Protein AF-A0A9N9IKF0-F1 (afdb_monomer_lite)

pLDDT: mean 76.27, std 16.75, range [34.25, 96.25]

Sequence (154 aa):
MDEDLDSFTLSICRLGGENGSDFACAFLKVFLNKDSSKTPTFKEITYIRLLKKDLSNSCSATFGLLEELSQYDFLEEFKNFANSDNTELAKFPLIYEFTKFRIWSIIVHQQKLERLFNCYDIKVYPNMDTQLQESRIQLACSDSRVQDISQEIL

Secondary structure (DSSP, 8-state):
----SSTTS-GGGGGGSTTHHHHHHHHHHHHS----SSPPPHHHHHHHHHHHHHHHTT----TTHHHHTTSHHHHHHHHHHHH-S---GGG-HHHHHHIIIIIHHHHHHHHHHHHHHHHH-S---TT--HHHHHHHHHHHHGGGS-SS-SS---

Radius of gyration: 20.61 Å; chains: 1; bounding box: 53×59×42 Å

Organism: NCBI:txid1348616

Structure (mmCIF, N/CA/C/O backbone):
data_AF-A0A9N9IKF0-F1
#
_entry.id   AF-A0A9N9IKF0-F1
#
loop_
_atom_site.group_PDB
_atom_site.id
_atom_site.type_symbol
_atom_site.label_atom_id
_atom_site.label_alt_id
_atom_site.label_comp_id
_atom_site.label_asym_id
_atom_site.label_entity_id
_atom_site.label_seq_id
_atom_site.pdbx_PDB_ins_code
_atom_site.Cartn_x
_atom_site.Cartn_y
_atom_site.Cartn_z
_atom_site.occupancy
_atom_site.B_iso_or_equiv
_atom_site.auth_seq_id
_atom_site.auth_comp_id
_atom_site.auth_asym_id
_atom_site.auth_atom_id
_atom_site.pdbx_PDB_model_num
ATOM 1 N N . MET A 1 1 ? 23.233 12.999 -5.690 1.00 34.25 1 MET A N 1
ATOM 2 C CA . MET A 1 1 ? 21.935 13.716 -5.696 1.00 34.25 1 MET A CA 1
ATOM 3 C C . MET A 1 1 ? 21.013 12.727 -6.364 1.00 34.25 1 MET A C 1
ATOM 5 O O . MET A 1 1 ? 20.900 12.711 -7.579 1.00 34.25 1 MET A O 1
ATOM 9 N N . ASP A 1 2 ? 20.586 11.764 -5.560 1.00 34.75 2 ASP A N 1
ATOM 10 C CA . ASP A 1 2 ? 20.062 10.477 -5.999 1.00 34.75 2 ASP A CA 1
ATOM 11 C C . ASP A 1 2 ? 18.558 10.494 -5.751 1.00 34.75 2 ASP A C 1
ATOM 13 O O . ASP A 1 2 ? 18.090 10.111 -4.684 1.00 34.75 2 ASP A O 1
ATOM 17 N N . GLU A 1 3 ? 17.814 11.027 -6.718 1.00 48.06 3 GLU A N 1
ATOM 18 C CA . GLU A 1 3 ? 16.344 11.032 -6.728 1.00 48.06 3 GLU A CA 1
ATOM 19 C C . GLU A 1 3 ? 15.771 10.198 -7.889 1.00 48.06 3 GLU A C 1
ATOM 21 O O . GLU A 1 3 ? 14.619 10.377 -8.253 1.00 48.06 3 GLU A O 1
ATOM 26 N N . ASP A 1 4 ? 16.531 9.250 -8.451 1.00 44.47 4 ASP A N 1
ATOM 27 C CA . ASP A 1 4 ? 16.105 8.507 -9.654 1.00 44.47 4 ASP A CA 1
ATOM 28 C C . ASP A 1 4 ? 16.153 6.972 -9.529 1.00 44.47 4 ASP A C 1
ATOM 30 O O . ASP A 1 4 ? 16.171 6.272 -10.539 1.00 44.47 4 ASP A O 1
ATOM 34 N N . LEU A 1 5 ? 16.118 6.402 -8.315 1.00 41.31 5 LEU A N 1
ATOM 35 C CA . LEU A 1 5 ? 16.076 4.932 -8.148 1.00 41.31 5 LEU A CA 1
ATOM 36 C C . LEU A 1 5 ? 14.746 4.361 -7.627 1.00 41.31 5 LEU A C 1
ATOM 38 O O . LEU A 1 5 ? 14.600 3.150 -7.533 1.00 41.31 5 LEU A O 1
ATOM 42 N N . ASP A 1 6 ? 13.745 5.200 -7.354 1.00 48.41 6 ASP A N 1
ATOM 43 C CA . ASP A 1 6 ? 12.409 4.756 -6.904 1.00 48.41 6 ASP A CA 1
ATOM 44 C C . ASP A 1 6 ? 11.318 4.907 -7.997 1.00 48.41 6 ASP A C 1
ATOM 46 O O . ASP A 1 6 ? 10.126 4.732 -7.734 1.00 48.41 6 ASP A O 1
ATOM 50 N N . SER A 1 7 ? 11.713 5.239 -9.237 1.00 51.91 7 SER A N 1
ATOM 51 C CA . SER A 1 7 ? 10.839 5.798 -10.290 1.00 51.91 7 SER A CA 1
ATOM 52 C C . SER A 1 7 ? 9.946 4.803 -11.059 1.00 51.91 7 SER A C 1
ATOM 54 O O . SER A 1 7 ? 9.159 5.245 -11.898 1.00 51.91 7 SER A O 1
ATOM 56 N N . PHE A 1 8 ? 10.016 3.491 -10.817 1.00 54.22 8 PHE A N 1
ATOM 57 C CA . PHE A 1 8 ? 9.255 2.511 -11.623 1.00 54.22 8 PHE A CA 1
ATOM 58 C C . PHE A 1 8 ? 8.185 1.727 -10.864 1.00 54.22 8 PHE A C 1
ATOM 60 O O . PHE A 1 8 ? 7.348 1.058 -11.476 1.00 54.22 8 PHE A O 1
ATOM 67 N N . THR A 1 9 ? 8.143 1.834 -9.537 1.00 65.56 9 THR A N 1
ATOM 68 C CA . THR A 1 9 ? 7.134 1.123 -8.749 1.00 65.56 9 THR A CA 1
ATOM 69 C C . THR A 1 9 ? 5.831 1.918 -8.720 1.00 65.56 9 THR A C 1
ATOM 71 O O . THR A 1 9 ? 5.813 3.077 -8.304 1.00 65.56 9 THR A O 1
ATOM 74 N N . LEU A 1 10 ? 4.728 1.289 -9.140 1.00 79.25 10 LEU A N 1
ATOM 75 C CA . LEU A 1 10 ? 3.401 1.907 -9.097 1.00 79.25 10 LEU A CA 1
ATOM 76 C C . LEU A 1 10 ? 3.060 2.312 -7.661 1.00 79.25 10 LEU A C 1
ATOM 78 O O . LEU A 1 10 ? 3.328 1.562 -6.720 1.00 79.25 10 LEU A O 1
ATOM 82 N N . SER A 1 11 ? 2.440 3.482 -7.486 1.00 83.62 11 SER A N 1
ATOM 83 C CA . SER A 1 11 ? 2.128 4.026 -6.159 1.00 83.62 11 SER A CA 1
ATOM 84 C C . SER A 1 11 ? 1.315 3.044 -5.308 1.00 83.62 11 SER A C 1
ATOM 86 O O . SER A 1 11 ? 1.607 2.887 -4.125 1.00 83.62 11 SER A O 1
ATOM 88 N N . ILE A 1 12 ? 0.403 2.282 -5.923 1.00 85.19 12 ILE A N 1
ATOM 89 C CA . ILE A 1 12 ? -0.392 1.235 -5.260 1.00 85.19 12 ILE A CA 1
ATOM 90 C C . ILE A 1 12 ? 0.452 0.157 -4.561 1.00 85.19 12 ILE A C 1
ATOM 92 O O . ILE A 1 12 ? 0.055 -0.352 -3.515 1.00 85.19 12 ILE A O 1
ATOM 96 N N . CYS A 1 13 ? 1.638 -0.170 -5.085 1.00 86.75 13 CYS A N 1
ATOM 97 C CA . CYS A 1 13 ? 2.500 -1.210 -4.525 1.00 86.75 13 CYS A CA 1
ATOM 98 C C . CYS A 1 13 ? 3.038 -0.836 -3.139 1.00 86.75 13 CYS A C 1
ATOM 100 O O . CYS A 1 13 ? 3.449 -1.713 -2.381 1.00 86.75 13 CYS A O 1
ATOM 102 N N . ARG A 1 14 ? 2.995 0.453 -2.776 1.00 88.50 14 ARG A N 1
ATOM 103 C CA . ARG A 1 14 ? 3.398 0.932 -1.450 1.00 88.50 14 ARG A CA 1
ATOM 104 C C . ARG A 1 14 ? 2.459 0.442 -0.340 1.00 88.50 14 ARG A C 1
ATOM 106 O O . ARG A 1 14 ? 2.912 0.366 0.796 1.00 88.50 14 ARG A O 1
ATOM 113 N N . LEU A 1 15 ? 1.224 0.029 -0.657 1.00 88.88 15 LEU A N 1
ATOM 114 C CA . LEU A 1 15 ? 0.288 -0.557 0.315 1.00 88.88 15 LEU A CA 1
ATOM 115 C C . LEU A 1 15 ? 0.838 -1.837 0.966 1.00 88.88 15 LEU A C 1
ATOM 117 O O . LEU A 1 15 ? 0.633 -2.054 2.153 1.00 88.88 15 LEU A O 1
ATOM 121 N N . GLY A 1 16 ? 1.559 -2.660 0.200 1.00 85.94 16 GLY A N 1
ATOM 122 C CA . GLY A 1 16 ? 2.173 -3.897 0.695 1.00 85.94 16 GLY A CA 1
ATOM 123 C C . GLY A 1 16 ? 3.571 -3.723 1.291 1.00 85.94 16 GLY A C 1
ATOM 124 O O . GLY A 1 16 ? 4.217 -4.720 1.603 1.00 85.94 16 GLY A O 1
ATOM 125 N N . GLY A 1 17 ? 4.072 -2.489 1.380 1.00 84.75 17 GLY A N 1
ATOM 126 C CA . GLY A 1 17 ? 5.408 -2.188 1.886 1.00 84.75 17 GLY A CA 1
ATOM 127 C C . GLY A 1 17 ? 5.437 -1.887 3.385 1.00 84.75 17 GLY A C 1
ATOM 128 O O . GLY A 1 17 ? 4.408 -1.813 4.050 1.00 84.75 17 GLY A O 1
ATOM 129 N N . GLU A 1 18 ? 6.638 -1.623 3.902 1.00 85.88 18 GLU A N 1
ATOM 130 C CA . GLU A 1 18 ? 6.873 -1.310 5.323 1.00 85.88 18 GLU A CA 1
ATOM 131 C C . GLU A 1 18 ? 6.070 -0.101 5.828 1.00 85.88 18 GLU A C 1
ATOM 133 O O . GLU A 1 18 ? 5.715 -0.050 6.998 1.00 85.88 18 GLU A O 1
ATOM 138 N N . ASN A 1 19 ? 5.747 0.850 4.944 1.00 88.06 19 ASN A N 1
ATOM 139 C CA . ASN A 1 19 ? 4.968 2.054 5.262 1.00 88.06 19 ASN A CA 1
ATOM 140 C C . ASN A 1 19 ? 3.547 1.979 4.667 1.00 88.06 19 ASN A C 1
ATOM 142 O O . ASN A 1 19 ? 2.996 2.982 4.207 1.00 88.06 19 ASN A O 1
ATOM 146 N N . GLY A 1 20 ? 2.967 0.776 4.607 1.00 89.50 20 GLY A N 1
ATOM 147 C CA . GLY A 1 20 ? 1.646 0.546 4.020 1.00 89.50 20 GLY A CA 1
ATOM 148 C C . GLY A 1 20 ? 0.525 1.331 4.708 1.00 89.50 20 GLY A C 1
ATOM 149 O O . GLY A 1 20 ? -0.375 1.823 4.028 1.00 89.50 20 GLY A O 1
ATOM 150 N N . SER A 1 21 ? 0.603 1.521 6.028 1.00 91.75 21 SER A N 1
ATOM 151 C CA . SER A 1 21 ? -0.370 2.310 6.798 1.00 91.75 21 SER A CA 1
ATOM 152 C C . SER A 1 21 ? -0.310 3.803 6.453 1.00 91.75 21 SER A C 1
ATOM 154 O O . SER A 1 21 ? -1.353 4.420 6.235 1.00 91.75 21 SER A O 1
ATOM 156 N N . ASP A 1 22 ? 0.893 4.369 6.290 1.00 91.50 22 ASP A N 1
ATOM 157 C CA . ASP A 1 22 ? 1.084 5.743 5.801 1.00 91.50 22 ASP A CA 1
ATOM 158 C C . ASP A 1 22 ? 0.505 5.914 4.391 1.00 91.50 22 ASP A C 1
ATOM 160 O O . ASP A 1 22 ? -0.134 6.925 4.084 1.00 91.50 22 ASP A O 1
ATOM 164 N N . PHE A 1 23 ? 0.711 4.921 3.519 1.00 92.12 23 PHE A N 1
ATOM 165 C CA . PHE A 1 23 ? 0.119 4.924 2.184 1.00 92.12 23 PHE A CA 1
ATOM 166 C C . PHE A 1 23 ? -1.412 4.861 2.250 1.00 92.12 23 PHE A C 1
ATOM 168 O O . PHE A 1 23 ? -2.083 5.624 1.556 1.00 92.12 23 PHE A O 1
ATOM 175 N N . ALA A 1 24 ? -1.977 4.006 3.105 1.00 92.50 24 ALA A N 1
ATOM 176 C CA . ALA A 1 24 ? -3.419 3.902 3.303 1.00 92.50 24 ALA A CA 1
ATOM 177 C C . ALA A 1 24 ? -4.025 5.226 3.807 1.00 92.50 24 ALA A C 1
ATOM 179 O O . ALA A 1 24 ? -5.039 5.680 3.272 1.00 92.50 24 ALA A O 1
ATOM 180 N N . CYS A 1 25 ? -3.370 5.895 4.763 1.00 92.12 25 CYS A N 1
ATOM 181 C CA . CYS A 1 25 ? -3.741 7.239 5.217 1.00 92.12 25 CYS A CA 1
ATOM 182 C C . CYS A 1 25 ? -3.738 8.251 4.064 1.00 92.12 25 CYS A C 1
ATOM 184 O O . CYS A 1 25 ? -4.743 8.927 3.820 1.00 92.12 25 CYS A O 1
ATOM 186 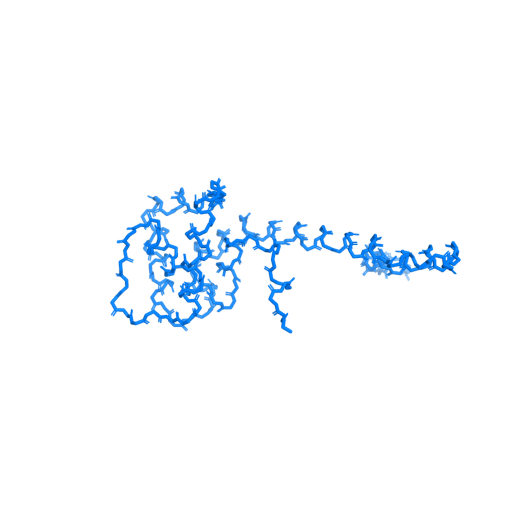N N . ALA A 1 26 ? -2.641 8.310 3.306 1.00 92.31 26 ALA A N 1
ATOM 187 C CA . ALA A 1 26 ? -2.522 9.191 2.150 1.00 92.31 26 ALA A CA 1
ATOM 188 C C . ALA A 1 26 ? -3.621 8.929 1.107 1.00 92.31 26 ALA A C 1
ATOM 190 O O . ALA A 1 26 ? -4.208 9.871 0.570 1.00 92.31 26 ALA A O 1
ATOM 191 N N . PHE A 1 27 ? -3.935 7.658 0.849 1.00 92.62 27 PHE A N 1
ATOM 192 C CA . PHE A 1 27 ? -4.956 7.254 -0.110 1.00 92.62 27 PHE A CA 1
ATOM 193 C C . PHE A 1 27 ? -6.358 7.696 0.322 1.00 92.62 27 PHE A C 1
ATOM 195 O O . PHE A 1 27 ? -7.074 8.318 -0.466 1.00 92.62 27 PHE A O 1
ATOM 202 N N . LEU A 1 28 ? -6.732 7.463 1.588 1.00 92.44 28 LEU A N 1
ATOM 203 C CA . LEU A 1 28 ? -8.005 7.937 2.151 1.00 92.44 28 LEU A CA 1
ATOM 204 C C . LEU A 1 28 ? -8.139 9.459 2.042 1.00 92.44 28 LEU A C 1
ATOM 206 O O . LEU A 1 28 ? -9.207 9.971 1.701 1.00 92.44 28 LEU A O 1
ATOM 210 N N . LYS A 1 29 ? -7.054 10.188 2.300 1.00 91.50 29 LYS A N 1
ATOM 211 C CA . LYS A 1 29 ? -7.051 11.647 2.234 1.00 91.50 29 LYS A CA 1
ATOM 212 C C . LYS A 1 29 ? -7.216 12.170 0.811 1.00 91.50 29 LYS A C 1
ATOM 214 O O . LYS A 1 29 ? -7.954 13.125 0.592 1.00 91.50 29 LYS A O 1
ATOM 219 N N . VAL A 1 30 ? -6.549 11.551 -0.160 1.00 90.81 30 VAL A N 1
ATOM 220 C CA . VAL A 1 30 ? -6.581 12.000 -1.559 1.00 90.81 30 VAL A CA 1
ATOM 221 C C . VAL A 1 30 ? -7.884 11.613 -2.261 1.00 90.81 30 VAL A C 1
ATOM 223 O O . VAL A 1 30 ? -8.449 12.449 -2.962 1.00 90.81 30 VAL A O 1
ATOM 226 N N . PHE A 1 31 ? -8.374 10.385 -2.074 1.00 88.81 31 PHE A N 1
ATOM 227 C CA . PHE A 1 31 ? -9.516 9.861 -2.836 1.00 88.81 31 PHE A CA 1
ATOM 228 C C . PHE A 1 31 ? -10.854 9.934 -2.097 1.00 88.81 31 PHE A C 1
ATOM 230 O O . PHE A 1 31 ? -11.892 10.044 -2.742 1.00 88.81 31 PHE A O 1
ATOM 237 N N . LEU A 1 32 ? -10.852 9.886 -0.762 1.00 87.19 32 LEU A N 1
ATOM 238 C CA . LEU A 1 32 ? -12.075 9.933 0.051 1.00 87.19 32 LEU A CA 1
ATOM 239 C C . LEU A 1 32 ? -12.217 11.244 0.842 1.00 87.19 32 LEU A C 1
ATOM 241 O O . LEU A 1 32 ? -13.162 11.385 1.616 1.00 87.19 32 LEU A O 1
ATOM 245 N N . ASN A 1 33 ? -11.295 12.198 0.653 1.00 83.31 33 ASN A N 1
ATOM 246 C CA . ASN A 1 33 ? -11.252 13.497 1.335 1.00 83.31 33 ASN A CA 1
ATOM 247 C C . ASN A 1 33 ? -11.430 13.389 2.860 1.00 83.31 33 ASN A C 1
ATOM 249 O O . ASN A 1 33 ? -12.097 14.208 3.494 1.00 83.31 33 ASN A O 1
ATOM 253 N N . LYS A 1 34 ? -10.882 12.318 3.444 1.00 78.88 34 LYS A N 1
ATOM 254 C CA . LYS A 1 34 ? -11.003 12.038 4.869 1.00 78.88 34 LYS A CA 1
ATOM 255 C C . LYS A 1 34 ? -9.732 12.486 5.575 1.00 78.88 34 LYS A C 1
ATOM 257 O O . LYS A 1 34 ? -8.683 11.871 5.403 1.00 78.88 34 LYS A O 1
ATOM 262 N N . ASP A 1 35 ? -9.836 13.542 6.371 1.00 69.62 35 ASP A N 1
ATOM 263 C CA . ASP A 1 35 ? -8.718 13.996 7.190 1.00 69.62 35 ASP A CA 1
ATOM 264 C C . ASP A 1 35 ? -8.521 13.084 8.405 1.00 69.62 35 ASP A C 1
ATOM 266 O O . ASP A 1 35 ? -9.463 12.747 9.130 1.00 69.62 35 ASP A O 1
ATOM 270 N N . SER A 1 36 ? -7.271 12.676 8.617 1.00 67.00 36 SER A N 1
ATOM 271 C CA . SER A 1 36 ? -6.821 12.076 9.865 1.00 67.00 36 SER A CA 1
ATOM 272 C C . SER A 1 36 ? -6.748 13.158 10.949 1.00 67.00 36 SER A C 1
ATOM 274 O O . SER A 1 36 ? -6.389 14.306 10.696 1.00 67.00 36 SER A O 1
ATOM 276 N N . SER A 1 37 ? -7.095 12.800 12.187 1.00 66.75 37 SER A N 1
ATOM 277 C CA . SER A 1 37 ? -6.906 13.677 13.354 1.00 66.75 37 SER A CA 1
ATOM 278 C C . SER A 1 37 ? -5.446 13.738 13.818 1.00 66.75 37 SER A C 1
ATOM 280 O O . SER A 1 37 ? -5.095 14.570 14.654 1.00 66.75 37 SER A O 1
ATOM 282 N N . LYS A 1 38 ? -4.599 12.845 13.293 1.00 72.94 38 LYS A N 1
ATOM 283 C CA . LYS A 1 38 ? -3.170 12.751 13.591 1.00 72.94 38 LYS A CA 1
ATOM 284 C C . LYS A 1 38 ? -2.372 13.705 12.696 1.00 72.94 38 LYS A C 1
ATOM 286 O O . LYS A 1 38 ? -2.722 13.935 11.541 1.00 72.94 38 LYS A O 1
ATOM 291 N N . THR A 1 39 ? -1.264 14.225 13.222 1.00 81.00 39 THR A N 1
ATOM 292 C CA . THR A 1 39 ? -0.279 14.950 12.409 1.00 81.00 39 THR A CA 1
ATOM 293 C C . THR A 1 39 ? 0.301 13.994 11.362 1.00 81.00 39 THR A C 1
ATOM 295 O O . THR A 1 39 ? 0.779 12.927 11.751 1.00 81.00 39 THR A O 1
ATOM 298 N N . PRO A 1 40 ? 0.278 14.348 10.064 1.00 84.12 40 PRO A N 1
ATOM 299 C CA . PRO A 1 40 ? 0.721 13.447 9.011 1.00 84.12 40 PRO A CA 1
ATOM 300 C C . PRO A 1 40 ? 2.225 13.187 9.094 1.00 84.12 40 PRO A C 1
ATOM 302 O O . PRO A 1 40 ? 3.016 14.094 9.379 1.00 84.12 40 PRO A O 1
ATOM 305 N N . THR A 1 41 ? 2.628 11.950 8.813 1.00 88.50 41 THR A N 1
ATOM 306 C CA . THR A 1 41 ? 4.044 11.567 8.776 1.00 88.50 41 THR A CA 1
ATOM 307 C C . THR A 1 41 ? 4.723 12.107 7.512 1.00 88.50 41 THR A C 1
ATOM 309 O O . THR A 1 41 ? 4.081 12.451 6.516 1.00 88.50 41 THR A O 1
ATOM 312 N N . PHE A 1 42 ? 6.059 12.159 7.503 1.00 90.00 42 PHE A N 1
ATOM 313 C CA . PHE A 1 42 ? 6.807 12.555 6.302 1.00 90.00 42 PHE A CA 1
ATOM 314 C C . PHE A 1 42 ? 6.530 11.624 5.103 1.00 90.00 42 PHE A C 1
ATOM 316 O O . PHE A 1 42 ? 6.460 12.078 3.954 1.00 90.00 42 PHE A O 1
ATOM 323 N N . LYS A 1 43 ? 6.334 10.323 5.368 1.00 90.19 43 LYS A N 1
ATOM 324 C CA . LYS A 1 43 ? 5.993 9.326 4.346 1.00 90.19 43 LYS A CA 1
ATOM 325 C C . LYS A 1 43 ? 4.590 9.559 3.800 1.00 90.19 43 LYS A C 1
ATOM 327 O O . LYS A 1 43 ? 4.442 9.630 2.582 1.00 90.19 43 LYS A O 1
ATOM 332 N N . GLU A 1 44 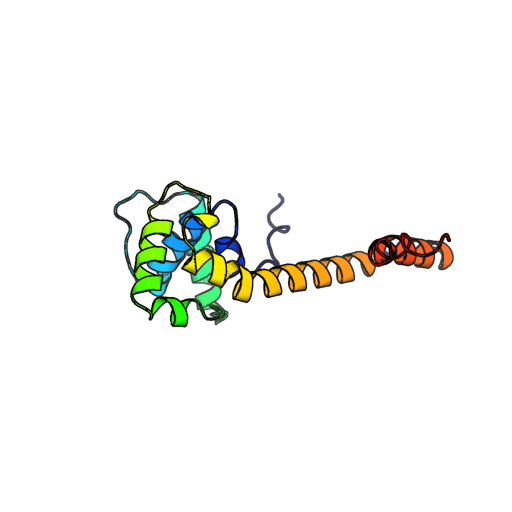? 3.606 9.795 4.666 1.00 90.69 44 GLU A N 1
ATOM 333 C CA . GLU A 1 44 ? 2.241 10.143 4.256 1.00 90.69 44 GLU A CA 1
ATOM 334 C C . GLU A 1 44 ? 2.234 11.376 3.338 1.00 90.69 44 GLU A C 1
ATOM 336 O O . GLU A 1 44 ? 1.654 11.343 2.254 1.00 90.69 44 GLU A O 1
ATOM 341 N N . ILE A 1 45 ? 2.950 12.445 3.708 1.00 91.06 45 ILE A N 1
ATOM 342 C CA . ILE A 1 45 ? 3.059 13.664 2.886 1.00 91.06 45 ILE A CA 1
ATOM 343 C C . ILE A 1 45 ? 3.648 13.348 1.507 1.00 91.06 45 ILE A C 1
ATOM 345 O O . ILE A 1 45 ? 3.157 13.843 0.488 1.00 91.06 45 ILE A O 1
ATOM 349 N N . THR A 1 46 ? 4.689 12.517 1.463 1.00 91.69 46 THR A N 1
ATOM 350 C CA . THR A 1 46 ? 5.309 12.078 0.207 1.00 91.69 46 THR A CA 1
ATOM 351 C C . THR A 1 46 ? 4.313 11.306 -0.659 1.00 91.69 46 THR A C 1
ATOM 353 O O . THR A 1 46 ? 4.156 11.618 -1.840 1.00 91.69 46 THR A O 1
ATOM 356 N N . TYR A 1 47 ? 3.572 10.362 -0.073 1.00 91.19 47 TYR A N 1
ATOM 357 C CA . TYR A 1 47 ? 2.552 9.592 -0.784 1.00 91.19 47 TYR A CA 1
ATOM 358 C C . TYR A 1 47 ? 1.394 10.461 -1.276 1.00 91.19 47 TYR A C 1
ATOM 360 O O . TYR A 1 47 ? 0.976 10.309 -2.419 1.00 91.19 47 TYR A O 1
ATOM 368 N N . ILE A 1 48 ? 0.932 11.439 -0.492 1.00 91.06 48 ILE A N 1
ATOM 369 C CA . ILE A 1 48 ? -0.090 12.401 -0.933 1.00 91.06 48 ILE A CA 1
ATOM 370 C C . ILE A 1 48 ? 0.382 13.156 -2.180 1.00 91.06 48 ILE A C 1
ATOM 372 O O . ILE A 1 48 ? -0.390 13.335 -3.123 1.00 91.06 48 ILE A O 1
ATOM 376 N N . ARG A 1 49 ? 1.641 13.615 -2.204 1.00 90.56 49 ARG A N 1
ATOM 377 C CA . ARG A 1 49 ? 2.202 14.324 -3.368 1.00 90.56 49 ARG A CA 1
ATOM 378 C C . ARG A 1 49 ? 2.269 13.419 -4.594 1.00 90.56 49 ARG A C 1
ATOM 380 O O . ARG A 1 49 ? 1.903 13.871 -5.676 1.00 90.56 49 ARG A O 1
ATOM 387 N N . LEU A 1 50 ? 2.689 12.166 -4.417 1.00 88.56 50 LEU A N 1
ATOM 388 C CA . LEU A 1 50 ? 2.735 11.171 -5.490 1.00 88.56 50 LEU A CA 1
ATOM 389 C C . LEU A 1 50 ? 1.338 10.891 -6.052 1.00 88.56 50 LEU A C 1
ATOM 391 O O . LEU A 1 50 ? 1.121 11.085 -7.241 1.00 88.56 50 LEU A O 1
ATOM 395 N N . LEU A 1 51 ? 0.365 10.564 -5.200 1.00 89.31 51 LEU A N 1
ATOM 396 C CA . LEU A 1 51 ? -1.006 10.271 -5.627 1.00 89.31 51 LEU A CA 1
ATOM 397 C C . LEU A 1 51 ? -1.657 11.463 -6.344 1.00 89.31 51 LEU A C 1
ATOM 399 O O . LEU A 1 51 ? -2.320 11.291 -7.364 1.00 89.31 51 LEU A O 1
ATOM 403 N N . LYS A 1 52 ? -1.437 12.693 -5.861 1.00 89.38 52 LYS A N 1
ATOM 404 C CA . LYS A 1 52 ? -1.919 13.908 -6.540 1.00 89.38 52 LYS A CA 1
ATOM 405 C C . LYS A 1 52 ? -1.265 14.115 -7.907 1.00 89.38 52 LYS A C 1
ATOM 407 O O . LYS A 1 52 ? -1.943 14.538 -8.842 1.00 89.38 52 LYS A O 1
ATOM 412 N N . LYS A 1 53 ? 0.033 13.820 -8.031 1.00 87.06 53 LYS A N 1
ATOM 413 C CA . LYS A 1 53 ? 0.750 13.867 -9.312 1.00 87.06 53 LYS A CA 1
ATOM 414 C C . LYS A 1 53 ? 0.186 12.822 -10.280 1.00 87.06 53 LYS A C 1
ATOM 416 O O . LYS A 1 53 ? -0.113 13.169 -11.421 1.00 87.06 53 LYS A O 1
ATOM 421 N N . ASP A 1 54 ? -0.037 11.596 -9.816 1.00 83.56 54 ASP A N 1
ATOM 422 C CA . ASP A 1 54 ? -0.624 10.505 -10.606 1.00 83.56 54 ASP A CA 1
ATOM 423 C C . ASP A 1 54 ? -2.019 10.884 -11.133 1.00 83.56 54 ASP A C 1
ATOM 425 O O . ASP A 1 54 ? -2.285 10.761 -12.330 1.00 83.56 54 ASP A O 1
ATOM 429 N N . LEU A 1 55 ? -2.866 11.467 -10.274 1.00 84.88 55 LEU A N 1
ATOM 430 C CA . LEU A 1 55 ? -4.176 12.019 -10.642 1.00 84.88 55 LEU A CA 1
ATOM 431 C C . LEU A 1 55 ? -4.076 13.103 -11.722 1.00 84.88 55 LEU A C 1
ATOM 433 O O . LEU A 1 55 ? -4.820 13.067 -12.700 1.00 84.88 55 LEU A O 1
ATOM 437 N N . SER A 1 56 ? -3.142 14.050 -11.579 1.00 83.69 56 SER A N 1
ATOM 438 C CA . SER A 1 56 ? -2.958 15.127 -12.563 1.00 83.69 56 SER A CA 1
ATOM 439 C C . SER A 1 56 ? -2.489 14.621 -13.932 1.00 83.69 56 SER A C 1
ATOM 441 O O . SER A 1 56 ? -2.822 15.212 -14.955 1.00 83.69 56 SER A O 1
ATOM 443 N N . ASN A 1 57 ? -1.782 13.490 -13.957 1.00 77.38 57 ASN A N 1
ATOM 444 C CA . ASN A 1 57 ? -1.292 12.853 -15.176 1.00 77.38 57 ASN A CA 1
ATOM 445 C C . ASN A 1 57 ? -2.304 11.868 -15.790 1.00 77.38 57 ASN A C 1
ATOM 447 O O . ASN A 1 57 ? -1.950 11.139 -16.713 1.00 77.38 57 ASN A O 1
ATOM 451 N N . SER A 1 58 ? -3.544 11.811 -15.283 1.00 66.94 58 SER A N 1
ATOM 452 C CA . SER A 1 58 ? -4.554 10.799 -15.654 1.00 66.94 58 SER A CA 1
ATOM 453 C C . SER A 1 58 ? -4.091 9.346 -15.448 1.00 66.94 58 SER A C 1
ATOM 455 O O . SER A 1 58 ? -4.670 8.415 -16.003 1.00 66.94 58 SER A O 1
ATOM 457 N N . CYS A 1 59 ? -3.066 9.128 -14.619 1.00 65.88 59 CYS A N 1
ATOM 458 C CA . CYS A 1 59 ? -2.562 7.812 -14.242 1.00 65.88 59 CYS A CA 1
ATOM 459 C C . CYS A 1 59 ? -3.303 7.341 -12.981 1.00 65.88 59 CYS A C 1
ATOM 461 O O . CYS A 1 59 ? -2.723 7.151 -11.919 1.00 65.88 59 CYS A O 1
ATOM 463 N N . SER A 1 60 ? -4.627 7.214 -13.064 1.00 62.97 60 SER A N 1
ATOM 464 C CA . SER A 1 60 ? -5.479 6.842 -1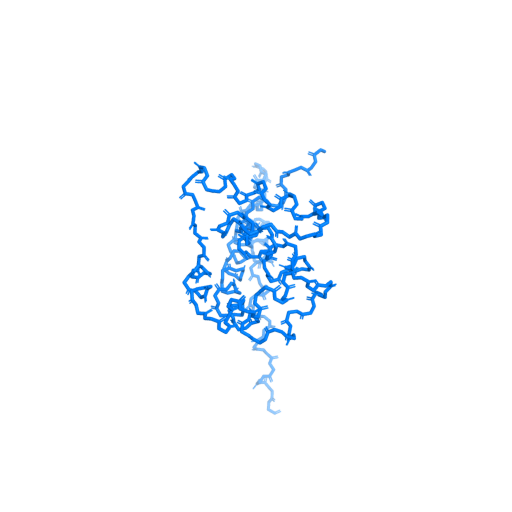1.927 1.00 62.97 60 SER A CA 1
ATOM 465 C C . SER A 1 60 ? -5.691 5.330 -11.832 1.00 62.97 60 SER A C 1
ATOM 467 O O . SER A 1 60 ? -6.799 4.870 -11.557 1.00 62.97 60 SER A O 1
ATOM 469 N N . ALA A 1 61 ? -4.658 4.534 -12.112 1.00 71.62 61 ALA A N 1
ATOM 470 C CA . ALA A 1 61 ? -4.760 3.088 -11.985 1.00 71.62 61 ALA A CA 1
ATOM 471 C C . ALA A 1 61 ? -4.753 2.722 -10.494 1.00 71.62 61 ALA A C 1
ATOM 473 O O . ALA A 1 61 ? -3.706 2.578 -9.872 1.00 71.62 61 ALA A O 1
ATOM 474 N N . THR A 1 62 ? -5.942 2.600 -9.906 1.00 82.25 62 THR A N 1
ATOM 475 C CA . THR A 1 62 ? -6.141 2.176 -8.510 1.00 82.25 62 THR A CA 1
ATOM 476 C C . THR A 1 62 ? -6.154 0.655 -8.359 1.00 82.25 62 THR A C 1
ATOM 478 O O . THR A 1 62 ? -6.196 0.154 -7.240 1.00 82.25 62 THR A O 1
ATOM 481 N N . PHE A 1 63 ? -6.094 -0.083 -9.476 1.00 84.94 63 PHE A N 1
ATOM 482 C CA . PHE A 1 63 ? -6.015 -1.548 -9.533 1.00 84.94 63 PHE A CA 1
ATOM 483 C C . PHE A 1 63 ? -7.101 -2.264 -8.718 1.00 84.94 63 PHE A C 1
ATOM 485 O O . PHE A 1 63 ? -6.848 -3.298 -8.102 1.00 84.94 63 PHE A O 1
ATOM 492 N N . GLY A 1 64 ? -8.321 -1.725 -8.722 1.00 87.62 64 GLY A N 1
ATOM 493 C CA . GLY A 1 64 ? -9.439 -2.299 -7.978 1.00 87.62 64 GLY A CA 1
ATOM 494 C C . GLY A 1 64 ? -9.564 -1.787 -6.541 1.00 87.62 64 GLY A C 1
ATOM 495 O O . GLY A 1 64 ? -10.526 -2.138 -5.871 1.00 87.62 64 GLY A O 1
ATOM 496 N N . LEU A 1 65 ? -8.622 -0.978 -6.033 1.00 91.38 65 LEU A N 1
ATOM 497 C CA . LEU A 1 65 ? -8.660 -0.546 -4.632 1.00 91.38 65 LEU A CA 1
ATOM 498 C C . LEU A 1 65 ? -9.885 0.325 -4.323 1.00 91.38 65 LEU A C 1
ATOM 500 O O . LEU A 1 65 ? -10.442 0.217 -3.238 1.00 91.38 65 LEU A O 1
ATOM 504 N N . LEU A 1 66 ? -10.328 1.180 -5.251 1.00 90.81 66 LEU A N 1
ATOM 505 C CA . LEU A 1 66 ? -11.527 2.003 -5.026 1.00 90.81 66 LEU A CA 1
ATOM 506 C C . LEU A 1 66 ? -12.801 1.153 -5.009 1.00 90.81 66 LEU A C 1
ATOM 508 O O . LEU A 1 66 ? -13.727 1.418 -4.242 1.00 90.81 66 LEU A O 1
ATOM 512 N N . GLU A 1 67 ? -12.831 0.123 -5.842 1.00 92.50 67 GLU A N 1
ATOM 513 C CA . GLU A 1 67 ? -13.908 -0.846 -5.936 1.00 92.50 67 GLU A CA 1
ATOM 514 C C . GLU A 1 67 ? -14.008 -1.668 -4.646 1.00 92.50 67 GLU A C 1
ATOM 516 O O . GLU A 1 67 ? -15.097 -1.795 -4.089 1.00 92.50 67 GLU A O 1
ATOM 521 N N . GLU A 1 68 ? -12.880 -2.137 -4.108 1.00 93.19 68 GLU A N 1
ATOM 522 C CA . GLU A 1 68 ? -12.844 -2.829 -2.812 1.00 93.19 68 GLU A CA 1
ATOM 523 C C . GLU A 1 68 ? -13.212 -1.893 -1.653 1.00 93.19 68 GLU A C 1
ATOM 525 O O . GLU A 1 68 ? -13.996 -2.263 -0.784 1.00 93.19 68 GLU A O 1
ATOM 530 N N . LEU A 1 69 ? -12.755 -0.635 -1.671 1.00 93.50 69 LEU A N 1
ATOM 531 C CA . LEU A 1 69 ? -13.138 0.381 -0.677 1.00 93.50 69 LEU A CA 1
ATOM 532 C C . LEU A 1 69 ? -14.631 0.742 -0.702 1.00 93.50 69 LEU A C 1
ATOM 534 O O . LEU A 1 69 ? -15.107 1.414 0.215 1.00 93.50 69 LEU A O 1
ATOM 538 N N . SER A 1 70 ? -15.374 0.317 -1.726 1.00 92.38 70 SER A N 1
ATOM 539 C CA . SER A 1 70 ? -16.833 0.445 -1.752 1.00 92.38 70 SER A CA 1
ATOM 540 C C . SER A 1 70 ? -17.524 -0.609 -0.875 1.00 92.38 70 SER A C 1
ATOM 542 O O . SER A 1 70 ? -18.677 -0.414 -0.491 1.00 92.38 70 SER A O 1
ATOM 544 N N . GLN A 1 71 ? -16.834 -1.702 -0.528 1.00 95.50 71 GLN A N 1
ATOM 545 C CA . GLN A 1 71 ? -17.320 -2.706 0.417 1.00 95.50 71 GLN A CA 1
ATOM 546 C C . GLN A 1 71 ? -17.122 -2.217 1.853 1.00 95.50 71 GLN A C 1
ATOM 548 O O . GLN A 1 71 ? -16.041 -1.759 2.225 1.00 95.50 71 GLN A O 1
ATOM 553 N N . TYR A 1 72 ? -18.169 -2.326 2.673 1.00 94.19 72 TYR A N 1
ATOM 554 C CA . TYR A 1 72 ? -18.157 -1.802 4.041 1.00 94.19 72 TYR A CA 1
ATOM 555 C C . TYR A 1 72 ? -17.059 -2.442 4.901 1.00 94.19 72 TYR A C 1
ATOM 557 O O . TYR A 1 72 ? -16.255 -1.715 5.486 1.00 94.19 72 TYR A O 1
ATOM 565 N N . ASP A 1 73 ? -16.988 -3.775 4.910 1.00 96.25 73 ASP A N 1
ATOM 566 C CA . ASP A 1 73 ? -16.040 -4.537 5.733 1.00 96.25 73 ASP A CA 1
ATOM 567 C C . ASP A 1 73 ? -14.589 -4.197 5.367 1.00 96.25 73 ASP A C 1
ATOM 569 O O . ASP A 1 73 ? -13.758 -3.915 6.234 1.00 96.25 73 ASP A O 1
ATOM 573 N N . PHE A 1 74 ? -14.302 -4.126 4.063 1.00 95.62 74 PHE A N 1
ATOM 574 C CA . PHE A 1 74 ? -12.985 -3.745 3.563 1.00 95.62 74 PHE A CA 1
ATOM 575 C C . PHE A 1 74 ? -12.636 -2.310 3.960 1.00 95.62 74 PHE A C 1
ATOM 577 O O . PHE A 1 74 ? -11.539 -2.045 4.446 1.00 95.62 74 PHE A O 1
ATOM 584 N N . LEU A 1 75 ? -13.565 -1.365 3.789 1.00 94.81 75 LEU A N 1
ATOM 585 C CA . LEU A 1 75 ? -13.348 0.037 4.134 1.00 94.81 75 LEU A CA 1
ATOM 586 C C . LEU A 1 75 ? -13.102 0.242 5.635 1.00 94.81 75 LEU A C 1
ATOM 588 O O . LEU A 1 75 ? -12.314 1.113 6.016 1.00 94.81 75 LEU A O 1
ATOM 592 N N . GLU A 1 76 ? -13.803 -0.498 6.491 1.00 94.38 76 GLU A N 1
ATOM 593 C CA . GLU A 1 76 ? -13.597 -0.455 7.936 1.00 94.38 76 GLU A CA 1
ATOM 594 C C . GLU A 1 76 ? -12.211 -0.988 8.307 1.00 94.38 76 GLU A C 1
ATOM 596 O O . GLU A 1 76 ? -11.446 -0.289 8.978 1.00 94.38 76 GLU A O 1
ATOM 601 N N . GLU A 1 77 ? -11.842 -2.161 7.790 1.00 94.62 77 GLU A N 1
ATOM 602 C CA . GLU A 1 77 ? -10.515 -2.737 8.001 1.00 94.62 77 GLU A CA 1
ATOM 603 C C . GLU A 1 77 ? -9.408 -1.807 7.481 1.00 94.62 77 GLU A C 1
ATOM 605 O O . GLU A 1 77 ? -8.422 -1.559 8.177 1.00 94.62 77 GLU A O 1
ATOM 610 N N . PHE A 1 78 ? -9.609 -1.191 6.313 1.00 94.06 78 PHE A N 1
ATOM 611 C CA . PHE A 1 78 ? -8.672 -0.240 5.716 1.00 94.06 78 PHE A CA 1
ATOM 612 C C . PHE A 1 78 ? -8.468 1.010 6.574 1.00 94.06 78 PHE A C 1
ATOM 614 O O . PHE A 1 78 ? -7.340 1.473 6.751 1.00 94.06 78 PHE A O 1
ATOM 621 N N . LYS A 1 79 ? -9.540 1.556 7.159 1.00 92.31 79 LYS A N 1
ATOM 622 C CA . LYS A 1 79 ? -9.436 2.672 8.114 1.00 92.31 79 LYS A CA 1
ATOM 623 C C . LYS A 1 79 ? -8.697 2.250 9.381 1.00 92.31 79 LYS A C 1
ATOM 625 O O . LYS A 1 79 ? -7.930 3.049 9.917 1.00 92.31 79 LYS A O 1
ATOM 630 N N . ASN A 1 80 ? -8.926 1.034 9.867 1.00 92.44 80 ASN A N 1
ATOM 631 C CA . ASN A 1 80 ? -8.240 0.520 11.050 1.00 92.44 80 ASN A CA 1
ATOM 632 C C . ASN A 1 80 ? -6.744 0.343 10.779 1.00 92.44 80 ASN A C 1
ATOM 634 O O . ASN A 1 80 ? -5.927 0.778 11.588 1.00 92.44 80 ASN A O 1
ATOM 638 N N . PHE A 1 81 ? -6.386 -0.189 9.611 1.00 92.81 81 PHE A N 1
ATOM 639 C CA . PHE A 1 81 ? -5.002 -0.304 9.163 1.00 92.81 81 PHE A CA 1
ATOM 640 C C . PHE A 1 81 ? -4.319 1.056 9.035 1.00 92.81 81 PHE A C 1
ATOM 642 O O . PHE A 1 81 ? -3.251 1.257 9.609 1.00 92.81 81 PHE A O 1
ATOM 649 N N . ALA A 1 82 ? -4.966 2.016 8.368 1.00 91.25 82 ALA A N 1
ATOM 650 C CA . ALA A 1 82 ? -4.448 3.372 8.195 1.00 91.25 82 ALA A CA 1
ATOM 651 C C . ALA A 1 82 ? -4.178 4.079 9.536 1.00 91.25 82 ALA A C 1
ATOM 653 O O . ALA A 1 82 ? -3.197 4.802 9.673 1.00 91.25 82 ALA A O 1
ATOM 654 N N . ASN A 1 83 ? -5.030 3.858 10.542 1.00 88.56 83 ASN A N 1
ATOM 655 C CA . ASN A 1 83 ? -4.856 4.446 11.873 1.00 88.56 83 ASN A CA 1
ATOM 656 C C . ASN A 1 83 ? -3.890 3.670 12.775 1.00 88.56 83 ASN A C 1
ATOM 658 O O . ASN A 1 83 ? -3.534 4.181 13.844 1.00 88.56 83 ASN A O 1
ATOM 662 N N . SER A 1 84 ? -3.506 2.456 12.385 1.00 85.88 84 SER A N 1
ATOM 663 C CA . SER A 1 84 ? -2.602 1.624 13.164 1.00 85.88 84 SER A CA 1
ATOM 664 C C . SER A 1 84 ? -1.155 2.065 12.967 1.00 85.88 84 SER A C 1
ATOM 666 O O . SER A 1 84 ? -0.719 2.349 11.854 1.00 85.88 84 SER A O 1
ATOM 668 N N . ASP A 1 85 ? -0.384 2.051 14.050 1.00 75.44 85 ASP A N 1
ATOM 669 C CA . ASP A 1 85 ? 1.069 2.254 13.990 1.00 75.44 85 ASP A CA 1
ATOM 670 C C . ASP A 1 85 ? 1.793 0.942 13.607 1.00 75.44 85 ASP A C 1
ATOM 672 O O . ASP A 1 85 ? 3.006 0.808 13.753 1.00 75.44 85 ASP A O 1
ATOM 676 N N . ASN A 1 86 ? 1.031 -0.068 13.177 1.00 65.31 86 ASN A N 1
ATOM 677 C CA . ASN A 1 86 ? 1.496 -1.424 12.966 1.00 65.31 86 ASN A CA 1
ATOM 678 C C . ASN A 1 86 ? 1.753 -1.681 11.478 1.00 65.31 86 ASN A C 1
ATOM 680 O O . ASN A 1 86 ? 0.898 -1.436 10.632 1.00 65.31 86 ASN A O 1
ATOM 684 N N . THR A 1 87 ? 2.923 -2.231 11.176 1.00 69.25 87 THR A N 1
ATOM 685 C CA . THR A 1 87 ? 3.360 -2.559 9.814 1.00 69.25 87 THR A CA 1
ATOM 686 C C . THR A 1 87 ? 2.972 -3.979 9.395 1.00 69.25 87 THR A C 1
ATOM 688 O O . THR A 1 87 ? 3.100 -4.348 8.229 1.00 69.25 87 THR A O 1
ATOM 691 N N . GLU A 1 88 ? 2.464 -4.795 10.324 1.00 82.12 88 GLU A N 1
ATOM 692 C CA . GLU A 1 88 ? 2.080 -6.178 10.047 1.00 82.12 88 GLU A CA 1
ATOM 693 C C . GLU A 1 88 ? 0.747 -6.266 9.295 1.00 82.12 88 GLU A C 1
ATOM 695 O O . GLU A 1 88 ? -0.326 -6.408 9.888 1.00 82.12 88 GLU A O 1
ATOM 700 N N . LEU A 1 89 ? 0.839 -6.272 7.964 1.00 84.62 89 LEU A N 1
ATOM 701 C CA . LEU A 1 89 ? -0.289 -6.461 7.047 1.00 84.62 89 LEU A CA 1
ATOM 702 C C . LEU A 1 89 ? -1.107 -7.730 7.360 1.00 84.62 89 LEU A C 1
ATOM 704 O O . LEU A 1 89 ? -2.314 -7.752 7.165 1.00 84.62 89 LEU A O 1
ATOM 708 N N . ALA A 1 90 ? -0.467 -8.776 7.896 1.00 85.69 90 ALA A N 1
ATOM 709 C CA . ALA A 1 90 ? -1.097 -10.060 8.218 1.00 85.69 90 ALA A CA 1
ATOM 710 C C . ALA A 1 90 ? -2.226 -9.976 9.267 1.00 85.69 90 ALA A C 1
ATOM 712 O O . ALA A 1 90 ? -3.035 -10.895 9.361 1.00 85.69 90 ALA A O 1
ATOM 713 N N . LYS A 1 91 ? -2.297 -8.892 10.052 1.00 89.12 91 LYS A N 1
ATOM 714 C CA . LYS A 1 91 ? -3.393 -8.647 11.008 1.00 89.12 91 LYS A CA 1
ATOM 715 C C . LYS A 1 91 ? -4.665 -8.098 10.356 1.00 89.12 91 LYS A C 1
ATOM 717 O O . LYS A 1 91 ? -5.691 -8.029 11.025 1.00 89.12 91 LYS A O 1
ATOM 722 N N . PHE A 1 92 ? -4.592 -7.725 9.083 1.00 93.06 92 PHE A N 1
ATOM 723 C CA . PHE A 1 92 ? -5.684 -7.161 8.298 1.00 93.06 92 PHE A CA 1
ATOM 724 C C . PHE A 1 92 ? -5.956 -8.107 7.119 1.00 93.06 92 PHE A C 1
ATOM 726 O O . PHE A 1 92 ? -5.356 -7.942 6.053 1.00 93.06 92 PHE A O 1
ATOM 733 N N . PRO A 1 93 ? -6.748 -9.177 7.324 1.00 94.19 93 PRO A N 1
ATOM 734 C CA . PRO A 1 93 ? -6.888 -10.266 6.360 1.00 94.19 93 PRO A CA 1
ATOM 735 C C . PRO A 1 93 ? -7.399 -9.815 4.989 1.00 94.19 93 PRO A C 1
ATOM 737 O O . PRO A 1 93 ? -6.880 -10.288 3.981 1.00 94.19 93 PRO A O 1
ATOM 740 N N . LEU A 1 94 ? -8.347 -8.879 4.923 1.00 94.56 94 LEU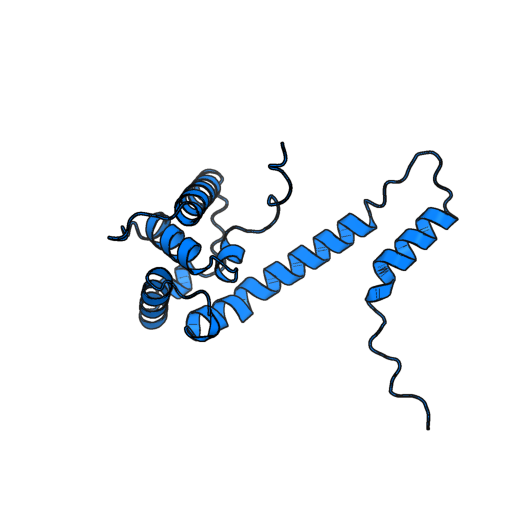 A N 1
ATOM 741 C CA . LEU A 1 94 ? -8.897 -8.389 3.657 1.00 94.56 94 LEU A CA 1
ATOM 742 C C . LEU A 1 94 ? -7.858 -7.565 2.890 1.00 94.56 94 LEU A C 1
ATOM 744 O O . LEU A 1 94 ? -7.675 -7.745 1.684 1.00 94.56 94 LEU A O 1
ATOM 748 N N . ILE A 1 95 ? -7.115 -6.701 3.587 1.00 92.94 95 ILE A N 1
ATOM 749 C CA . ILE A 1 95 ? -6.032 -5.908 2.978 1.00 92.94 95 ILE A CA 1
ATOM 750 C C . ILE A 1 95 ? -4.874 -6.814 2.548 1.00 92.94 95 ILE A C 1
ATOM 752 O O . ILE A 1 95 ? -4.277 -6.613 1.483 1.00 92.94 95 ILE A O 1
ATOM 756 N N . TYR A 1 96 ? -4.554 -7.824 3.358 1.00 92.56 96 TYR A N 1
ATOM 757 C CA . TYR A 1 96 ? -3.532 -8.817 3.056 1.00 92.56 96 TYR A CA 1
ATOM 758 C C . TYR A 1 96 ? -3.895 -9.627 1.810 1.00 92.56 96 TYR A C 1
ATOM 760 O O . TYR A 1 96 ? -3.066 -9.751 0.907 1.00 92.56 96 TYR A O 1
ATOM 768 N N . GLU A 1 97 ? -5.128 -10.130 1.715 1.00 93.38 97 GLU A N 1
ATOM 769 C CA . GLU A 1 97 ? -5.612 -10.835 0.528 1.00 93.38 97 GLU A CA 1
ATOM 770 C C . GLU A 1 97 ? -5.603 -9.935 -0.704 1.00 93.38 97 GLU A C 1
ATOM 772 O O . GLU A 1 97 ? -5.059 -10.329 -1.739 1.00 93.38 97 GLU A O 1
ATOM 777 N N . PHE A 1 98 ? -6.106 -8.704 -0.591 1.00 92.50 98 PHE A N 1
ATOM 778 C CA . PHE A 1 98 ? -6.049 -7.737 -1.683 1.00 92.50 98 PHE A CA 1
ATOM 779 C C . PHE A 1 98 ? -4.613 -7.525 -2.166 1.00 92.50 98 PHE A C 1
ATOM 781 O O . PHE A 1 98 ? -4.318 -7.648 -3.355 1.00 92.50 98 PHE A O 1
ATOM 788 N N . THR A 1 99 ? -3.683 -7.286 -1.246 1.00 90.06 99 THR A N 1
ATOM 789 C CA . THR A 1 99 ? -2.272 -7.074 -1.582 1.00 90.06 99 THR A CA 1
ATOM 790 C C . THR A 1 99 ? -1.667 -8.317 -2.229 1.00 90.06 99 THR A C 1
ATOM 792 O O . THR A 1 99 ? -0.996 -8.227 -3.257 1.00 90.06 99 THR A O 1
ATOM 795 N N . LYS A 1 100 ? -1.948 -9.500 -1.685 1.00 89.19 100 LYS A N 1
ATOM 796 C CA . LYS A 1 100 ? -1.444 -10.771 -2.203 1.00 89.19 100 LYS A CA 1
ATOM 797 C C . LYS A 1 100 ? -1.969 -11.086 -3.605 1.00 89.19 100 LYS A C 1
ATOM 799 O O . LYS A 1 100 ? -1.205 -11.567 -4.435 1.00 89.19 100 LYS A O 1
ATOM 804 N N . PHE A 1 101 ? -3.245 -10.841 -3.883 1.00 88.06 101 PHE A N 1
ATOM 805 C CA . PHE A 1 101 ? -3.864 -11.257 -5.145 1.00 88.06 101 PHE A CA 1
ATOM 806 C C . PHE A 1 101 ? -3.885 -10.169 -6.220 1.00 88.06 101 PHE A C 1
ATOM 808 O O . PHE A 1 101 ? -3.854 -10.497 -7.405 1.00 88.06 101 PHE A O 1
ATOM 815 N N . ARG A 1 102 ? -3.925 -8.886 -5.842 1.00 86.44 102 ARG A N 1
ATOM 816 C CA . ARG A 1 102 ? -3.999 -7.758 -6.787 1.00 86.44 102 ARG A CA 1
ATOM 817 C C . ARG A 1 102 ? -2.671 -7.041 -6.965 1.00 86.44 102 ARG A C 1
ATOM 819 O O . ARG A 1 102 ? -2.352 -6.643 -8.080 1.00 86.44 102 ARG A O 1
ATOM 826 N N . ILE A 1 103 ? -1.891 -6.887 -5.896 1.00 85.06 103 ILE A N 1
ATOM 827 C CA . ILE A 1 103 ? -0.649 -6.101 -5.925 1.00 85.06 103 ILE A CA 1
ATOM 828 C C . ILE A 1 103 ? 0.570 -6.990 -6.194 1.00 85.06 103 ILE A C 1
ATOM 830 O O . ILE A 1 103 ? 1.429 -6.630 -6.996 1.00 85.06 103 ILE A O 1
ATOM 834 N N . TRP A 1 104 ? 0.657 -8.171 -5.580 1.00 82.81 104 TRP A N 1
ATOM 835 C CA . TRP A 1 104 ? 1.845 -9.026 -5.685 1.00 82.81 104 TRP A CA 1
ATOM 836 C C . TRP A 1 104 ? 2.166 -9.432 -7.126 1.00 82.81 104 TRP A C 1
ATOM 838 O O . TRP A 1 104 ? 3.325 -9.414 -7.532 1.00 82.81 104 TRP A O 1
ATOM 848 N N . SER A 1 105 ? 1.148 -9.748 -7.932 1.00 78.31 105 SER A N 1
ATOM 849 C CA . SER A 1 105 ? 1.336 -10.069 -9.351 1.00 78.31 105 SER A CA 1
ATOM 850 C C . SER A 1 105 ? 1.958 -8.908 -10.127 1.00 78.31 105 SER A C 1
ATOM 852 O O . SER A 1 105 ? 2.786 -9.141 -11.005 1.00 78.31 105 SER A O 1
ATOM 854 N N . ILE A 1 106 ? 1.597 -7.669 -9.779 1.00 79.81 106 ILE A N 1
ATOM 855 C CA . ILE A 1 106 ? 2.150 -6.449 -10.373 1.00 79.81 106 ILE A CA 1
ATOM 856 C C . ILE A 1 106 ? 3.615 -6.307 -9.966 1.00 79.81 106 ILE A C 1
ATOM 858 O O . ILE A 1 106 ? 4.468 -6.185 -10.839 1.00 79.81 106 ILE A O 1
ATOM 862 N N . ILE A 1 107 ? 3.921 -6.406 -8.668 1.00 78.00 107 ILE A N 1
ATOM 863 C CA . ILE A 1 107 ? 5.293 -6.302 -8.147 1.00 78.00 107 ILE A CA 1
ATOM 864 C C . ILE A 1 107 ? 6.201 -7.354 -8.793 1.00 78.00 107 ILE A C 1
ATOM 866 O O . ILE A 1 107 ? 7.268 -7.026 -9.306 1.00 78.00 107 ILE A O 1
ATOM 870 N N . VAL A 1 108 ? 5.766 -8.617 -8.828 1.00 77.06 108 VAL A N 1
ATOM 871 C CA . VAL A 1 108 ? 6.537 -9.712 -9.434 1.00 77.06 108 VAL A CA 1
ATOM 872 C C . VAL A 1 108 ? 6.752 -9.473 -10.926 1.00 77.06 108 VAL A C 1
ATOM 874 O O . VAL A 1 108 ? 7.830 -9.756 -11.447 1.00 77.06 108 VAL A O 1
ATOM 877 N N . HIS A 1 109 ? 5.743 -8.962 -11.632 1.00 76.56 109 HIS A N 1
ATOM 878 C CA . HIS A 1 109 ? 5.885 -8.642 -13.047 1.00 76.56 109 HIS A CA 1
ATOM 879 C C . HIS A 1 109 ? 6.866 -7.482 -13.273 1.00 76.56 109 HIS A C 1
ATOM 881 O O . HIS A 1 109 ? 7.744 -7.602 -14.125 1.00 76.56 109 HIS A O 1
ATOM 887 N N . GLN A 1 110 ? 6.782 -6.413 -12.475 1.00 75.19 110 GLN A N 1
ATOM 888 C CA . GLN A 1 110 ? 7.716 -5.283 -12.525 1.00 75.19 110 GLN A CA 1
ATOM 889 C C . GLN A 1 110 ? 9.157 -5.737 -12.270 1.00 75.19 110 GLN A C 1
ATOM 891 O O . GLN A 1 110 ? 10.029 -5.469 -13.089 1.00 75.19 110 GLN A O 1
ATOM 896 N N . GLN A 1 111 ? 9.394 -6.534 -11.226 1.00 74.69 111 GLN A N 1
ATOM 897 C CA . GLN A 1 111 ? 10.723 -7.078 -10.926 1.00 74.69 111 GLN A CA 1
ATOM 898 C C . GLN A 1 111 ? 11.266 -7.971 -12.049 1.00 74.69 111 GLN A C 1
ATOM 900 O O . GLN A 1 111 ? 12.463 -7.958 -12.333 1.00 74.69 111 GLN A O 1
ATOM 905 N N . LYS A 1 112 ? 10.410 -8.763 -12.707 1.00 77.56 112 LYS A N 1
ATOM 906 C CA . LYS A 1 112 ? 10.819 -9.576 -13.864 1.00 77.56 112 LYS A CA 1
ATOM 907 C C . LYS A 1 112 ? 11.221 -8.707 -15.054 1.00 77.56 112 LYS A C 1
ATOM 909 O O . LYS A 1 112 ? 12.219 -9.018 -15.699 1.00 77.56 112 LYS A O 1
ATOM 914 N N . LEU A 1 113 ? 10.478 -7.635 -15.332 1.00 71.62 113 LEU A N 1
ATOM 915 C CA . LEU A 1 113 ? 10.820 -6.684 -16.390 1.00 71.62 113 LEU A CA 1
ATOM 916 C C . LEU A 1 113 ? 12.115 -5.937 -16.074 1.00 71.62 113 LEU A C 1
ATOM 918 O O . LEU A 1 113 ? 12.979 -5.856 -16.937 1.00 71.62 113 LEU A O 1
ATOM 922 N N . GLU A 1 114 ? 12.293 -5.460 -14.843 1.00 71.88 114 GLU A N 1
ATOM 923 C CA . GLU A 1 114 ? 13.538 -4.822 -14.400 1.00 71.88 114 GLU A CA 1
ATOM 924 C C . GLU A 1 114 ? 14.731 -5.772 -14.520 1.00 71.88 114 GLU A C 1
ATOM 926 O O . GLU A 1 114 ? 15.772 -5.387 -15.043 1.00 71.88 114 GLU A O 1
ATOM 931 N N . ARG A 1 115 ? 14.583 -7.041 -14.111 1.00 71.38 115 ARG A N 1
ATOM 932 C CA . ARG A 1 115 ? 15.620 -8.061 -14.327 1.00 71.38 115 ARG A CA 1
ATOM 933 C C . ARG A 1 115 ? 15.936 -8.234 -15.805 1.00 71.38 115 ARG A C 1
ATOM 935 O O . ARG A 1 115 ? 17.108 -8.293 -16.158 1.00 71.38 115 ARG A O 1
ATOM 942 N N . LEU A 1 116 ? 14.916 -8.303 -16.656 1.00 69.75 116 LEU A N 1
ATOM 943 C CA . LEU A 1 116 ? 15.090 -8.441 -18.095 1.00 69.75 116 LEU A CA 1
ATOM 944 C C . LEU A 1 116 ? 15.838 -7.232 -18.675 1.00 69.75 116 LEU A C 1
ATOM 946 O O . LEU A 1 116 ? 16.842 -7.416 -19.355 1.00 69.75 116 LEU A O 1
ATOM 950 N N . PHE A 1 117 ? 15.425 -6.009 -18.342 1.00 63.06 117 PHE A N 1
ATOM 951 C CA . PHE A 1 117 ? 16.132 -4.798 -18.752 1.00 63.06 117 PHE A CA 1
ATOM 952 C C . PHE A 1 117 ? 17.558 -4.756 -18.216 1.00 63.06 117 PHE A C 1
ATOM 954 O O . PHE A 1 117 ? 18.449 -4.469 -18.994 1.00 63.06 117 PHE A O 1
ATOM 961 N N . ASN A 1 118 ? 17.813 -5.140 -16.966 1.00 65.19 118 ASN A N 1
ATOM 962 C CA . ASN A 1 118 ? 19.173 -5.232 -16.427 1.00 65.19 118 ASN A CA 1
ATOM 963 C C . ASN A 1 118 ? 20.029 -6.283 -17.157 1.00 65.19 118 ASN A C 1
ATOM 965 O O . ASN A 1 118 ? 21.231 -6.083 -17.323 1.00 65.19 118 ASN A O 1
ATOM 969 N N . CYS A 1 119 ? 19.432 -7.387 -17.624 1.00 62.59 119 CYS A N 1
ATOM 970 C CA . CYS A 1 119 ? 20.115 -8.372 -18.472 1.00 62.59 119 CYS A CA 1
ATOM 971 C C . CYS A 1 119 ? 20.430 -7.816 -19.870 1.00 62.59 119 CYS A C 1
ATOM 973 O O . CYS A 1 119 ? 21.416 -8.219 -20.480 1.00 62.59 119 CYS A O 1
ATOM 975 N N . TYR A 1 120 ? 19.614 -6.899 -20.390 1.00 57.94 120 TYR A N 1
ATOM 976 C CA . TYR A 1 120 ? 19.845 -6.255 -21.687 1.00 57.94 120 TYR A CA 1
ATOM 977 C C . TYR A 1 120 ? 20.695 -4.972 -21.589 1.00 57.94 120 TYR A C 1
ATOM 979 O O . TYR A 1 120 ? 21.391 -4.639 -22.543 1.00 57.94 120 TYR A O 1
ATOM 987 N N . ASP A 1 121 ? 20.714 -4.307 -20.432 1.00 57.12 121 ASP A N 1
ATOM 988 C CA . ASP A 1 121 ? 21.529 -3.131 -20.081 1.00 57.12 121 ASP A CA 1
ATOM 989 C C . ASP A 1 121 ? 22.892 -3.530 -19.488 1.00 57.12 121 ASP A C 1
ATOM 991 O O . ASP A 1 121 ? 23.596 -2.754 -18.835 1.00 57.12 121 ASP A O 1
ATOM 995 N N . ILE A 1 122 ? 23.315 -4.772 -19.746 1.00 57.59 122 ILE A N 1
ATOM 996 C CA . ILE A 1 122 ? 24.712 -5.188 -19.662 1.00 57.59 122 ILE A CA 1
ATOM 997 C C . ILE A 1 122 ? 25.475 -4.281 -20.629 1.00 57.59 122 ILE A C 1
ATOM 999 O O . ILE A 1 122 ? 25.605 -4.610 -21.803 1.00 57.59 122 ILE A O 1
ATOM 1003 N N . LYS A 1 123 ? 25.929 -3.118 -20.132 1.00 52.88 123 LYS A N 1
ATOM 1004 C CA . LYS A 1 123 ? 26.602 -2.057 -20.892 1.00 52.88 123 LYS A CA 1
ATOM 1005 C C . LYS A 1 123 ? 27.499 -2.670 -21.957 1.00 52.88 123 LYS A C 1
ATOM 1007 O O . LYS A 1 123 ? 28.568 -3.195 -21.631 1.00 52.88 123 LYS A O 1
ATOM 1012 N N . VAL A 1 124 ? 27.048 -2.623 -23.207 1.00 53.94 124 VAL A N 1
ATOM 1013 C CA . VAL A 1 124 ? 27.835 -3.063 -24.353 1.00 53.94 124 VAL A CA 1
ATOM 1014 C C . VAL A 1 124 ? 28.825 -1.940 -24.604 1.00 53.94 124 VAL A C 1
ATOM 1016 O O . VAL A 1 124 ? 28.534 -0.953 -25.276 1.00 53.94 124 VAL A O 1
ATOM 1019 N N . TYR A 1 125 ? 29.983 -2.025 -23.955 1.00 55.38 125 TYR A N 1
ATOM 1020 C CA . TYR A 1 125 ? 31.091 -1.145 -24.296 1.00 55.38 125 TYR A CA 1
ATOM 1021 C C . TYR A 1 125 ? 31.451 -1.400 -25.770 1.00 55.38 125 TYR A C 1
ATOM 1023 O O . TYR A 1 125 ? 31.422 -2.559 -26.183 1.00 55.38 125 TYR A O 1
ATOM 1031 N N . PRO A 1 126 ? 31.839 -0.380 -26.558 1.00 57.38 126 PRO A N 1
ATOM 1032 C CA . PRO A 1 126 ? 32.150 -0.544 -27.986 1.00 57.38 126 PRO A CA 1
ATOM 1033 C C . PRO A 1 126 ? 33.212 -1.616 -28.292 1.00 57.38 126 PRO A C 1
ATOM 1035 O O . PRO A 1 126 ? 33.307 -2.086 -29.418 1.00 57.38 126 PRO A O 1
ATOM 1038 N N . ASN A 1 127 ? 33.990 -2.008 -27.277 1.00 64.00 127 ASN A N 1
ATOM 1039 C CA . ASN A 1 127 ? 35.077 -2.983 -27.355 1.00 64.00 127 ASN A CA 1
ATOM 1040 C C . ASN A 1 127 ? 34.754 -4.302 -26.623 1.00 64.00 127 ASN A C 1
ATOM 1042 O O . ASN A 1 127 ? 35.667 -5.057 -26.293 1.00 64.00 127 ASN A O 1
ATOM 1046 N N . MET A 1 128 ? 33.489 -4.551 -26.273 1.00 67.56 128 MET A N 1
ATOM 1047 C CA . MET A 1 128 ? 33.079 -5.789 -25.614 1.00 67.56 128 MET A CA 1
ATOM 1048 C C . MET A 1 128 ? 33.018 -6.918 -26.640 1.00 67.56 128 MET A C 1
ATOM 1050 O O . MET A 1 128 ? 32.253 -6.846 -27.596 1.00 67.56 128 MET A O 1
ATOM 1054 N N . ASP A 1 129 ? 33.827 -7.956 -26.435 1.00 72.25 129 ASP A N 1
ATOM 1055 C CA . ASP A 1 129 ? 33.782 -9.154 -27.268 1.00 72.25 129 ASP A CA 1
ATOM 1056 C C . ASP A 1 129 ? 32.439 -9.883 -27.099 1.00 72.25 129 ASP A C 1
ATOM 1058 O O . ASP A 1 129 ? 31.904 -10.007 -25.992 1.00 72.25 129 ASP A O 1
ATOM 1062 N N . THR A 1 130 ? 31.915 -10.387 -28.212 1.00 70.38 130 THR A N 1
ATOM 1063 C CA . THR A 1 130 ? 30.689 -11.181 -28.315 1.00 70.38 130 THR A CA 1
ATOM 1064 C C . THR A 1 130 ? 30.647 -12.337 -27.316 1.00 70.38 130 THR A C 1
ATOM 1066 O O . THR A 1 130 ? 29.620 -12.522 -26.667 1.00 70.38 130 THR A O 1
ATOM 1069 N N . GLN A 1 131 ? 31.763 -13.039 -27.072 1.00 73.75 131 GLN A N 1
ATOM 1070 C CA . GLN A 1 131 ? 31.804 -14.105 -26.057 1.00 73.75 131 GLN A CA 1
ATOM 1071 C C . GLN A 1 131 ? 31.584 -13.585 -24.631 1.00 73.75 131 GLN A C 1
ATOM 1073 O O . GLN A 1 131 ? 30.926 -14.242 -23.821 1.00 73.75 131 GLN A O 1
ATOM 1078 N N . LEU A 1 132 ? 32.128 -12.411 -24.300 1.00 67.56 132 LEU A N 1
ATOM 1079 C CA . LEU A 1 132 ? 31.969 -11.803 -22.980 1.00 67.56 132 LEU A CA 1
AT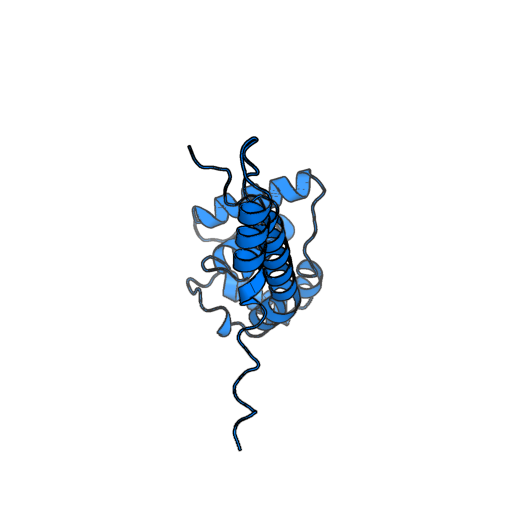OM 1080 C C . LEU A 1 132 ? 30.540 -11.286 -22.787 1.00 67.56 132 LEU A C 1
ATOM 1082 O O . LEU A 1 132 ? 29.981 -11.417 -21.699 1.00 67.56 132 LEU A O 1
ATOM 1086 N N . GLN A 1 133 ? 29.932 -10.739 -23.839 1.00 69.19 133 GLN A N 1
ATOM 1087 C CA . GLN A 1 133 ? 28.529 -10.334 -23.824 1.00 69.19 133 GLN A CA 1
ATOM 1088 C C . GLN A 1 133 ? 27.604 -11.546 -23.636 1.00 69.19 133 GLN A C 1
ATOM 1090 O O . GLN A 1 133 ? 26.761 -11.535 -22.740 1.00 69.19 133 GLN A O 1
ATOM 1095 N N . GLU A 1 134 ? 27.810 -12.616 -24.407 1.00 70.00 134 GLU A N 1
ATOM 1096 C CA . GLU A 1 134 ? 27.051 -13.867 -24.294 1.00 70.00 134 GLU A CA 1
ATOM 1097 C C . GLU A 1 134 ? 27.217 -14.516 -22.916 1.00 70.00 134 GLU A C 1
ATOM 1099 O O . GLU A 1 134 ? 26.226 -14.915 -22.306 1.00 70.00 134 GLU A O 1
ATOM 1104 N N . SER A 1 135 ? 28.437 -14.547 -22.373 1.00 68.00 135 SER A N 1
ATOM 1105 C CA . SER A 1 135 ? 28.705 -15.093 -21.035 1.00 68.00 135 SER A CA 1
ATOM 1106 C C . SER A 1 135 ? 28.006 -14.290 -19.936 1.00 68.00 135 SER A C 1
ATOM 1108 O O . SER A 1 135 ? 27.445 -14.867 -19.006 1.00 68.00 135 SER A O 1
ATOM 1110 N N . ARG A 1 136 ? 27.983 -12.952 -20.034 1.00 66.38 136 ARG A N 1
ATOM 1111 C CA . ARG A 1 136 ? 27.284 -12.099 -19.058 1.00 66.38 136 ARG A CA 1
ATOM 1112 C C . ARG A 1 136 ? 25.765 -12.254 -19.148 1.00 66.38 136 ARG A C 1
ATOM 1114 O O . ARG A 1 136 ? 25.118 -12.292 -18.107 1.00 66.38 136 ARG A O 1
ATOM 1121 N N . ILE A 1 137 ? 25.211 -12.392 -20.356 1.00 67.00 137 ILE A N 1
ATOM 1122 C CA . ILE A 1 137 ? 23.781 -12.681 -20.558 1.00 67.00 137 ILE A CA 1
ATOM 1123 C C . ILE A 1 137 ? 23.433 -14.057 -19.983 1.00 67.00 137 ILE A C 1
ATOM 1125 O O . ILE A 1 137 ? 22.439 -14.184 -19.272 1.00 67.00 137 ILE A O 1
ATOM 1129 N N . GLN A 1 138 ? 24.255 -15.079 -20.244 1.00 69.81 138 GLN A N 1
ATOM 1130 C CA . GLN A 1 138 ? 24.054 -16.417 -19.689 1.00 69.81 138 GLN A CA 1
ATOM 1131 C C . GLN A 1 138 ? 24.052 -16.387 -18.160 1.00 69.81 138 GLN A C 1
ATOM 1133 O O . GLN A 1 138 ? 23.101 -16.894 -17.579 1.00 69.81 138 GLN A O 1
ATOM 1138 N N . LEU A 1 139 ? 25.032 -15.730 -17.528 1.00 63.56 139 LEU A N 1
ATOM 1139 C CA . LEU A 1 139 ? 25.119 -15.593 -16.068 1.00 63.56 139 LEU A CA 1
ATOM 1140 C C . LEU A 1 139 ? 23.947 -14.808 -15.459 1.00 63.56 139 LEU A C 1
ATOM 1142 O O . LEU A 1 139 ? 23.462 -15.160 -14.388 1.00 63.56 139 LEU A O 1
ATOM 1146 N N . ALA A 1 140 ? 23.470 -13.758 -16.132 1.00 60.47 140 ALA A N 1
ATOM 1147 C CA . ALA A 1 140 ? 22.341 -12.959 -15.654 1.00 60.47 140 ALA A CA 1
ATOM 1148 C C . ALA A 1 140 ? 20.989 -13.690 -15.801 1.00 60.47 140 ALA A C 1
ATOM 1150 O O . ALA A 1 140 ? 20.090 -13.512 -14.979 1.00 60.47 140 ALA A O 1
ATOM 1151 N N . CYS A 1 141 ? 20.852 -14.550 -16.817 1.00 57.38 141 CYS A N 1
ATOM 1152 C CA . CYS A 1 141 ? 19.649 -15.348 -17.069 1.00 57.38 141 CYS A CA 1
ATOM 1153 C C . CYS A 1 141 ? 19.650 -16.730 -16.379 1.00 57.38 141 CYS A C 1
ATOM 1155 O O . CYS A 1 141 ? 18.589 -17.361 -16.281 1.00 57.38 141 CYS A O 1
ATOM 1157 N N . SER A 1 142 ? 20.801 -17.235 -15.917 1.00 58.12 142 SER A N 1
ATOM 1158 C CA . SER A 1 142 ? 20.955 -18.623 -15.452 1.00 58.12 142 SER A CA 1
ATOM 1159 C C . SER A 1 142 ? 20.360 -18.936 -14.076 1.00 58.12 142 SER A C 1
ATOM 1161 O O . SER A 1 142 ? 20.111 -20.107 -13.801 1.00 58.12 142 SER A O 1
ATOM 1163 N N . ASP A 1 143 ? 20.003 -17.945 -13.255 1.00 52.38 143 ASP A N 1
ATOM 1164 C CA . ASP A 1 143 ? 19.355 -18.200 -11.951 1.00 52.38 143 ASP A CA 1
ATOM 1165 C C . ASP A 1 143 ? 17.881 -18.645 -12.056 1.00 52.38 143 ASP A C 1
ATOM 1167 O O . ASP A 1 143 ? 17.214 -18.889 -11.053 1.00 52.38 143 ASP A O 1
ATOM 1171 N N . SER A 1 144 ? 17.355 -18.808 -13.274 1.00 47.34 144 SER A N 1
ATOM 1172 C CA . SER A 1 144 ? 16.026 -19.386 -13.516 1.00 47.34 144 SER A CA 1
ATOM 1173 C C . SER A 1 144 ? 16.011 -20.920 -13.632 1.00 47.34 144 SER A C 1
ATOM 1175 O O . SER A 1 144 ? 14.932 -21.494 -13.759 1.00 47.34 144 SER A O 1
ATOM 1177 N N . ARG A 1 145 ? 17.170 -21.601 -13.576 1.00 42.50 145 ARG A N 1
ATOM 1178 C CA . ARG A 1 145 ? 17.274 -23.074 -13.701 1.00 42.50 145 ARG A CA 1
ATOM 1179 C C . ARG A 1 145 ? 18.023 -23.765 -12.558 1.00 42.50 145 ARG A C 1
ATOM 1181 O O . ARG A 1 145 ? 18.630 -24.809 -12.769 1.00 42.50 145 ARG A O 1
ATOM 1188 N N . VAL A 1 146 ? 17.963 -23.230 -11.339 1.00 44.41 146 VAL A N 1
ATOM 1189 C CA . VAL A 1 146 ? 18.429 -23.958 -10.142 1.00 44.41 146 VAL A CA 1
ATOM 1190 C C . VAL A 1 146 ? 17.253 -24.240 -9.207 1.00 44.41 146 VAL A C 1
ATOM 1192 O O . VAL A 1 146 ? 17.236 -23.841 -8.053 1.00 44.41 146 VAL A O 1
ATOM 1195 N N . GLN A 1 147 ? 16.241 -24.918 -9.743 1.00 43.50 147 GLN A N 1
ATOM 1196 C CA . GLN A 1 147 ? 15.284 -25.751 -9.010 1.00 43.50 147 GLN A CA 1
ATOM 1197 C C . GLN A 1 147 ? 14.770 -26.808 -9.996 1.00 43.50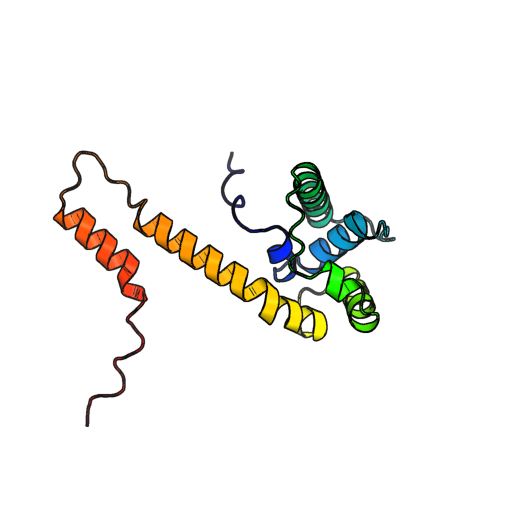 147 GLN A C 1
ATOM 1199 O O . GLN A 1 147 ? 13.648 -26.711 -10.464 1.00 43.50 147 GLN A O 1
ATOM 1204 N N . ASP A 1 148 ? 15.638 -27.743 -10.399 1.00 40.94 148 ASP A N 1
ATOM 1205 C CA . ASP A 1 148 ? 15.216 -29.049 -10.946 1.00 40.94 148 ASP A CA 1
ATOM 1206 C C . ASP A 1 148 ? 16.388 -30.041 -11.094 1.00 40.94 148 ASP A C 1
ATOM 1208 O O . ASP A 1 148 ? 16.517 -30.760 -12.079 1.00 40.94 148 ASP A O 1
ATOM 1212 N N . ILE A 1 149 ? 17.282 -30.108 -10.100 1.00 41.66 149 ILE A N 1
ATOM 1213 C CA . ILE A 1 149 ? 18.225 -31.235 -9.985 1.00 41.66 149 ILE A CA 1
ATOM 1214 C C . ILE A 1 149 ? 18.251 -31.713 -8.532 1.00 41.66 149 ILE A C 1
ATOM 1216 O O . ILE A 1 149 ? 19.236 -31.543 -7.823 1.00 41.66 149 ILE A O 1
ATOM 1220 N N . SER A 1 150 ? 17.134 -32.298 -8.093 1.00 43.97 150 SER A N 1
ATOM 1221 C CA . SER A 1 150 ? 17.091 -33.160 -6.900 1.00 43.97 150 SER A CA 1
ATOM 1222 C C . SER A 1 150 ? 16.170 -34.380 -7.074 1.00 43.97 150 SER A C 1
ATOM 1224 O O . SER A 1 150 ? 15.680 -34.899 -6.075 1.00 43.97 150 SER A O 1
ATOM 1226 N N . GLN A 1 151 ? 15.905 -34.857 -8.301 1.00 45.56 151 GLN A N 1
ATOM 1227 C CA . GLN A 1 151 ? 15.089 -36.073 -8.501 1.00 45.56 151 GLN A CA 1
ATOM 1228 C C . GLN A 1 151 ? 15.628 -37.133 -9.471 1.00 45.56 151 GLN A C 1
ATOM 1230 O O . GLN A 1 151 ? 14.918 -38.087 -9.760 1.00 45.56 151 GLN A O 1
ATOM 1235 N N . GLU A 1 152 ? 16.896 -37.088 -9.872 1.00 44.09 152 GLU A N 1
ATOM 1236 C CA . GLU A 1 152 ? 17.513 -38.250 -10.529 1.00 44.09 152 GLU A CA 1
ATOM 1237 C C . GLU A 1 152 ? 18.888 -38.552 -9.947 1.00 44.09 152 GLU A C 1
ATOM 1239 O O . GLU A 1 152 ? 19.904 -38.211 -10.539 1.00 44.09 152 GLU A O 1
ATOM 1244 N N . ILE A 1 153 ? 18.910 -39.226 -8.794 1.00 38.25 153 ILE A N 1
ATOM 1245 C CA . ILE A 1 153 ? 19.808 -40.366 -8.572 1.00 38.25 153 ILE A CA 1
ATOM 1246 C C . ILE A 1 153 ? 18.993 -41.422 -7.809 1.00 38.25 153 ILE A C 1
ATOM 1248 O O . ILE A 1 153 ? 18.427 -41.122 -6.759 1.00 38.25 153 ILE A O 1
ATOM 1252 N N . LEU A 1 154 ? 18.908 -42.603 -8.429 1.00 38.38 154 LEU A N 1
ATOM 1253 C CA . LEU A 1 154 ? 18.362 -43.877 -7.939 1.00 38.38 154 LEU A CA 1
ATOM 1254 C C . LEU A 1 154 ? 18.696 -44.201 -6.477 1.00 38.38 154 LEU A C 1
ATOM 1256 O O . LEU A 1 154 ? 19.865 -43.988 -6.082 1.00 38.38 154 LEU A O 1
#

Foldseek 3Di:
DDPPPVPQADLLLCCLDQCVLLLLQLCCCQPVVDDDPDDRDPSNVVSVVVCVVCVVVVVNPNQCVVVQCVDPLSVVLSVVSNPDPDSPCVVSVVSVVCCVPRVVVVVVVSVVVVLVVVLVPPPPDVPDDPVNNVVSSCVSPVVVPPPDPDPDDD